Protein AF-A0AA44LE48-F1 (afdb_monomer)

Sequence (69 aa):
MATVRVRKIKHPGGTETFQGAGPYAKEWTDIFIGSGCSDADVEDFNRRIDDWISEREKQGDEVIWVPNY

Mean predicted aligned error: 7.54 Å

pLDDT: mean 71.97, std 8.57, range [47.34, 85.38]

Secondary structure (DSSP, 8-state):
--EEEEEEEEPTTS-EEEEEE-TT-SSPEEE---TT--HHHHHHHHHHHHHHHHHHHHTTPEEEE----

Structure (mmCIF, N/CA/C/O backbone):
data_AF-A0AA44LE48-F1
#
_entry.id   AF-A0AA44LE48-F1
#
loop_
_atom_site.group_PDB
_atom_site.id
_atom_site.type_symbol
_atom_site.label_atom_id
_atom_site.label_alt_id
_atom_site.label_comp_id
_atom_site.label_asym_id
_atom_site.label_entity_id
_atom_site.label_seq_id
_atom_site.pdbx_PDB_ins_code
_atom_site.Cartn_x
_atom_site.Cartn_y
_atom_site.Cartn_z
_atom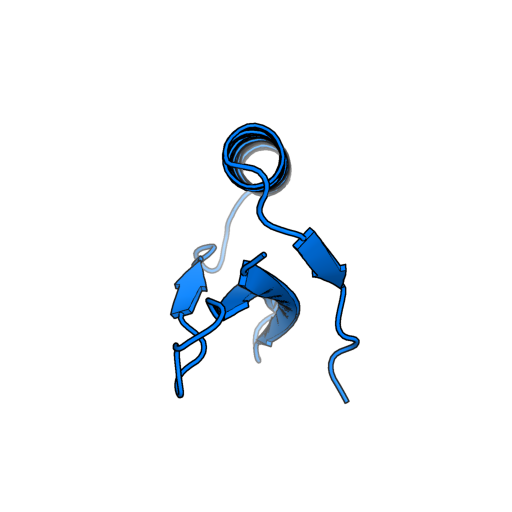_site.occupancy
_atom_site.B_iso_or_equiv
_atom_site.auth_seq_id
_atom_site.auth_comp_id
_atom_site.auth_asym_id
_atom_site.auth_atom_id
_atom_site.pdbx_PDB_model_num
ATOM 1 N N . MET A 1 1 ? -12.854 0.103 15.279 1.00 58.91 1 MET A N 1
ATOM 2 C CA . MET A 1 1 ? -11.552 0.209 14.594 1.00 58.91 1 MET A CA 1
ATOM 3 C C . MET A 1 1 ? -11.740 -0.321 13.191 1.00 58.91 1 MET A C 1
ATOM 5 O O . MET A 1 1 ? -12.468 -1.297 13.034 1.00 58.91 1 MET A O 1
ATOM 9 N N . ALA A 1 2 ? -11.216 0.381 12.196 1.00 65.31 2 ALA A N 1
ATOM 10 C CA . ALA A 1 2 ? -11.430 0.069 10.794 1.00 65.31 2 ALA A CA 1
ATOM 11 C C . ALA A 1 2 ? -10.125 -0.491 10.210 1.00 65.31 2 ALA A C 1
ATOM 13 O O . ALA A 1 2 ? -9.078 0.134 10.321 1.00 65.31 2 ALA A O 1
ATOM 14 N N . THR A 1 3 ? -10.177 -1.690 9.633 1.00 76.06 3 THR A N 1
ATOM 15 C CA . THR A 1 3 ? -8.994 -2.346 9.063 1.00 76.06 3 THR A CA 1
ATOM 16 C C . THR A 1 3 ? -8.836 -1.974 7.591 1.00 76.06 3 THR A C 1
ATOM 18 O O . THR A 1 3 ? -9.731 -2.207 6.778 1.00 76.06 3 THR A O 1
ATOM 21 N N . VAL A 1 4 ? -7.685 -1.421 7.232 1.00 75.88 4 VAL A N 1
ATOM 22 C CA . VAL A 1 4 ? -7.279 -1.107 5.863 1.00 75.88 4 VAL A CA 1
ATOM 23 C C . VAL A 1 4 ? -6.312 -2.184 5.384 1.00 75.88 4 VAL A C 1
ATOM 25 O O . VAL A 1 4 ? -5.324 -2.505 6.036 1.00 75.88 4 VAL A O 1
ATOM 28 N N . ARG A 1 5 ? -6.599 -2.767 4.224 1.00 80.56 5 ARG A N 1
ATOM 29 C CA . ARG A 1 5 ? -5.781 -3.808 3.596 1.00 80.56 5 ARG A CA 1
ATOM 30 C C . ARG A 1 5 ? -4.943 -3.197 2.486 1.00 80.56 5 ARG A C 1
ATOM 32 O O . ARG A 1 5 ? -5.490 -2.466 1.664 1.00 80.56 5 ARG A O 1
ATOM 39 N N . VAL A 1 6 ? -3.657 -3.528 2.424 1.00 80.12 6 VAL A N 1
ATOM 40 C CA . VAL A 1 6 ? -2.740 -3.053 1.377 1.00 80.12 6 VAL A CA 1
ATOM 41 C C . VAL A 1 6 ? -2.029 -4.238 0.731 1.00 80.12 6 VAL A C 1
ATOM 43 O O . VAL A 1 6 ? -1.587 -5.145 1.432 1.00 80.12 6 VAL A O 1
ATOM 46 N N . ARG A 1 7 ? -1.910 -4.255 -0.601 1.00 80.25 7 ARG A N 1
ATOM 47 C CA . ARG A 1 7 ? -1.133 -5.266 -1.340 1.00 80.25 7 ARG A CA 1
ATOM 48 C C . ARG A 1 7 ? -0.345 -4.654 -2.489 1.00 80.25 7 ARG A C 1
ATOM 50 O O . ARG A 1 7 ? -0.767 -3.655 -3.066 1.00 80.25 7 ARG A O 1
ATOM 57 N N . LYS A 1 8 ? 0.764 -5.293 -2.859 1.00 78.06 8 LYS A N 1
ATOM 58 C CA . LYS A 1 8 ? 1.559 -4.947 -4.044 1.00 78.06 8 LYS A CA 1
ATOM 59 C C . LYS A 1 8 ? 1.134 -5.815 -5.230 1.00 78.06 8 LYS A C 1
ATOM 61 O O . LYS A 1 8 ? 1.063 -7.035 -5.101 1.00 78.06 8 LYS A O 1
ATOM 66 N N . ILE A 1 9 ? 0.862 -5.208 -6.378 1.00 73.94 9 ILE A N 1
ATOM 67 C CA . ILE A 1 9 ? 0.484 -5.888 -7.620 1.00 73.94 9 ILE A CA 1
ATOM 68 C C . ILE A 1 9 ? 1.560 -5.675 -8.670 1.00 73.94 9 ILE A C 1
ATOM 70 O O . ILE A 1 9 ? 2.015 -4.560 -8.883 1.00 73.94 9 ILE A O 1
ATOM 74 N N . LYS A 1 10 ? 1.951 -6.747 -9.357 1.00 71.56 10 LYS A N 1
ATOM 75 C CA . LYS A 1 10 ? 2.865 -6.680 -10.495 1.00 71.56 10 LYS A CA 1
ATOM 76 C C . LYS A 1 10 ? 2.073 -6.839 -11.785 1.00 71.56 10 LYS A C 1
ATOM 78 O O . LYS A 1 10 ? 1.345 -7.815 -11.944 1.00 71.56 10 LYS A O 1
ATOM 83 N N . HIS A 1 11 ? 2.225 -5.888 -12.697 1.00 69.38 11 HIS A N 1
ATOM 84 C CA . HIS A 1 11 ? 1.543 -5.871 -13.985 1.00 69.38 11 HIS A CA 1
ATOM 85 C C . HIS A 1 11 ? 2.385 -6.524 -15.084 1.00 69.38 11 HIS A C 1
ATOM 87 O O . HIS A 1 11 ? 3.625 -6.509 -15.025 1.00 69.38 11 HIS A O 1
ATOM 93 N N . PRO A 1 12 ? 1.734 -7.062 -16.132 1.00 62.53 12 PRO A N 1
ATOM 94 C CA . PRO A 1 12 ? 2.416 -7.450 -17.359 1.00 62.53 12 PRO A CA 1
ATOM 95 C C . PRO A 1 12 ? 3.123 -6.221 -17.951 1.00 62.53 12 PRO A C 1
ATOM 97 O O . PRO A 1 12 ? 2.479 -5.217 -18.235 1.00 62.53 12 PRO A O 1
ATOM 100 N N . GLY A 1 13 ? 4.449 -6.279 -18.100 1.00 65.00 13 GLY A N 1
ATOM 101 C CA . GLY A 1 13 ? 5.273 -5.125 -18.503 1.00 65.00 13 GLY A CA 1
ATOM 102 C C . GLY A 1 13 ? 6.258 -4.643 -17.434 1.00 65.00 13 GLY A C 1
ATOM 103 O O . GLY A 1 13 ? 7.051 -3.749 -17.702 1.00 65.00 13 GLY A O 1
ATOM 104 N N . GLY A 1 14 ? 6.256 -5.262 -16.247 1.00 64.56 14 GLY A N 1
ATOM 105 C CA . GLY A 1 14 ? 7.262 -5.023 -15.206 1.00 64.56 14 GLY A CA 1
ATOM 106 C C . GLY A 1 14 ? 6.922 -3.893 -14.237 1.00 64.56 14 GLY A C 1
ATOM 107 O O . GLY A 1 14 ? 7.641 -3.708 -13.262 1.00 64.56 14 GLY A O 1
ATOM 108 N N . THR A 1 15 ? 5.816 -3.185 -14.460 1.00 65.25 15 THR A N 1
ATOM 109 C CA . THR A 1 15 ? 5.309 -2.150 -13.555 1.00 65.25 15 THR A CA 1
ATOM 110 C C . THR A 1 15 ? 4.716 -2.777 -12.299 1.00 65.25 15 THR A C 1
ATOM 112 O O . THR A 1 15 ? 3.986 -3.764 -12.376 1.00 65.25 15 THR A O 1
ATOM 115 N N . GLU A 1 16 ? 5.001 -2.201 -11.139 1.00 68.50 16 GLU A N 1
ATOM 116 C CA . GLU A 1 16 ? 4.397 -2.600 -9.872 1.00 68.50 16 GLU A CA 1
ATOM 117 C C . GLU A 1 16 ? 3.471 -1.480 -9.382 1.00 68.50 16 GLU A C 1
ATOM 119 O O . GLU A 1 16 ? 3.851 -0.316 -9.400 1.00 68.50 16 GLU A O 1
ATOM 124 N N . THR A 1 17 ? 2.250 -1.812 -8.971 1.00 70.81 17 THR A N 1
ATOM 125 C CA . THR A 1 17 ? 1.305 -0.886 -8.333 1.00 70.81 17 THR A CA 1
ATOM 126 C C . THR A 1 17 ? 0.972 -1.362 -6.931 1.00 70.81 17 THR A C 1
ATOM 128 O O . THR A 1 17 ? 1.294 -2.485 -6.536 1.00 70.81 17 THR A O 1
ATOM 131 N N . PHE A 1 18 ? 0.300 -0.512 -6.166 1.00 75.56 18 PHE A N 1
ATOM 132 C CA . PHE A 1 18 ? -0.227 -0.881 -4.862 1.00 75.56 18 PHE A CA 1
ATOM 133 C C . PHE A 1 18 ? -1.736 -0.748 -4.874 1.00 75.56 18 PHE A C 1
ATOM 135 O O . PHE A 1 18 ? -2.291 0.106 -5.557 1.00 75.56 18 PHE A O 1
ATOM 142 N N . GLN A 1 19 ? -2.403 -1.608 -4.122 1.00 77.50 19 GLN A N 1
ATOM 143 C CA . GLN A 1 19 ? -3.841 -1.567 -3.961 1.00 77.50 19 GLN A CA 1
ATOM 144 C C . GLN A 1 19 ? -4.193 -1.426 -2.492 1.00 77.50 19 GLN A C 1
ATOM 146 O O . GLN A 1 19 ? -3.739 -2.220 -1.668 1.00 77.50 19 GLN A O 1
ATOM 151 N N . GLY A 1 20 ? -5.027 -0.434 -2.188 1.00 77.06 20 GLY A N 1
ATOM 152 C CA . GLY A 1 20 ? -5.619 -0.232 -0.872 1.00 77.06 20 GLY A CA 1
ATOM 153 C C . GLY A 1 20 ? -7.097 -0.613 -0.885 1.00 77.06 20 GLY A C 1
ATOM 154 O O . GLY A 1 20 ? -7.832 -0.220 -1.787 1.00 77.06 20 GLY A O 1
ATOM 155 N N . ALA A 1 21 ? -7.551 -1.357 0.117 1.00 78.75 21 ALA A N 1
ATOM 156 C CA . ALA A 1 21 ? -8.965 -1.616 0.357 1.00 78.75 21 ALA A CA 1
ATOM 157 C C . ALA A 1 21 ? -9.315 -1.177 1.777 1.00 78.75 21 ALA A C 1
ATOM 159 O O . ALA A 1 21 ? -8.805 -1.719 2.760 1.00 78.75 21 ALA A O 1
ATOM 160 N N . GLY A 1 22 ? -10.205 -0.192 1.880 1.00 71.00 22 GLY A N 1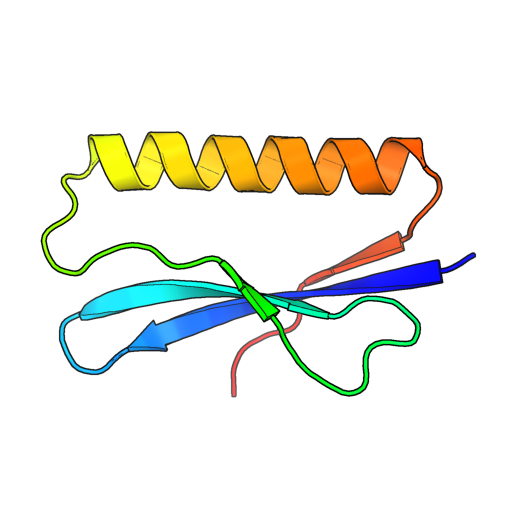
ATOM 161 C CA . GLY A 1 22 ? -10.731 0.257 3.161 1.00 71.00 22 GLY A CA 1
ATOM 162 C C . GLY A 1 22 ? -11.534 -0.826 3.906 1.00 71.00 22 GLY A C 1
ATOM 163 O O . GLY A 1 22 ? -11.883 -1.866 3.332 1.00 71.00 22 GLY A O 1
ATOM 164 N N . PRO A 1 23 ? -11.905 -0.548 5.166 1.00 65.38 23 PRO A N 1
ATOM 165 C CA . PRO A 1 23 ? -12.654 -1.456 6.050 1.00 65.38 23 PRO A CA 1
ATOM 166 C C . PRO A 1 23 ? -13.995 -1.921 5.477 1.00 65.38 23 PRO A C 1
ATOM 168 O O . PRO A 1 23 ? -14.412 -3.055 5.695 1.00 65.38 23 PRO A O 1
ATOM 171 N N . TYR A 1 24 ? -14.658 -1.050 4.717 1.00 66.38 24 TYR A N 1
ATOM 172 C CA . TYR A 1 24 ? -15.963 -1.310 4.103 1.00 66.38 24 TYR A CA 1
ATOM 173 C C . TYR A 1 24 ? -15.891 -1.341 2.575 1.00 66.38 24 TYR A C 1
ATOM 175 O O . TYR A 1 24 ? -16.914 -1.486 1.905 1.00 66.38 24 TYR A O 1
ATOM 183 N N . ALA A 1 25 ? -14.689 -1.192 2.014 1.00 67.12 25 ALA A N 1
ATOM 184 C CA . ALA A 1 25 ? -14.497 -1.250 0.580 1.00 67.12 25 ALA A CA 1
ATOM 185 C C . ALA A 1 25 ? -14.607 -2.711 0.131 1.00 67.12 25 ALA A C 1
ATOM 187 O O . ALA A 1 25 ? -13.845 -3.581 0.567 1.00 67.12 25 ALA A O 1
ATOM 188 N N . LYS A 1 26 ? -15.586 -2.980 -0.738 1.00 62.03 26 LYS A N 1
ATOM 189 C CA . LYS A 1 26 ? -15.686 -4.259 -1.454 1.00 62.03 26 LYS A CA 1
ATOM 190 C C . LYS A 1 26 ? -14.629 -4.379 -2.550 1.00 62.03 26 LYS A C 1
ATOM 192 O O . LYS A 1 26 ? -14.312 -5.488 -2.964 1.00 62.03 26 LYS A O 1
ATOM 197 N N . GLU A 1 27 ? -14.098 -3.246 -2.991 1.00 72.00 27 GLU A N 1
ATOM 198 C CA . GLU A 1 27 ? -13.192 -3.140 -4.123 1.00 72.00 27 GLU A CA 1
ATOM 199 C C . GLU A 1 27 ? -11.830 -2.623 -3.667 1.00 72.00 27 GLU A C 1
ATOM 201 O O . GLU A 1 27 ? -11.715 -1.842 -2.719 1.00 72.00 27 GLU A O 1
ATOM 206 N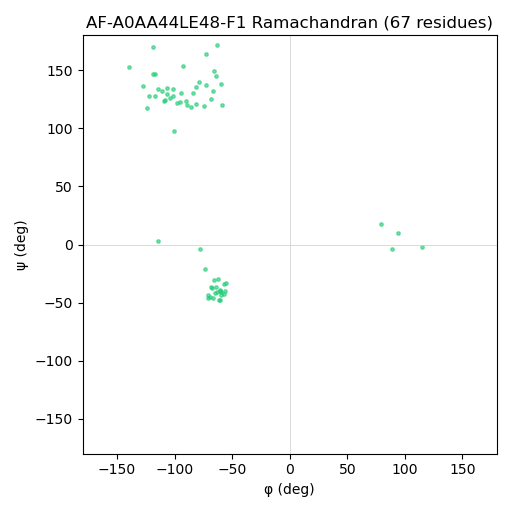 N . TRP A 1 28 ? -10.798 -3.111 -4.343 1.00 77.06 28 TRP A N 1
ATOM 207 C CA . TRP A 1 28 ? -9.438 -2.627 -4.193 1.00 77.06 28 TRP A CA 1
ATOM 208 C C . TRP A 1 28 ? -9.255 -1.407 -5.087 1.00 77.06 28 TRP A C 1
ATOM 210 O O . TRP A 1 28 ? -9.578 -1.466 -6.271 1.00 77.06 28 TRP A O 1
ATOM 220 N N . THR A 1 29 ? -8.718 -0.324 -4.538 1.00 69.50 29 THR A N 1
ATOM 221 C CA . THR A 1 29 ? -8.390 0.870 -5.318 1.00 69.50 29 THR A CA 1
ATOM 222 C C . THR A 1 29 ? -6.928 0.813 -5.724 1.00 69.50 29 THR A C 1
ATOM 224 O O . THR A 1 29 ? -6.052 0.729 -4.861 1.00 69.50 29 THR A O 1
ATOM 227 N N . ASP A 1 30 ? -6.669 0.872 -7.030 1.00 67.38 30 ASP A N 1
ATOM 228 C CA . ASP A 1 30 ? -5.321 0.996 -7.576 1.00 67.38 30 ASP A 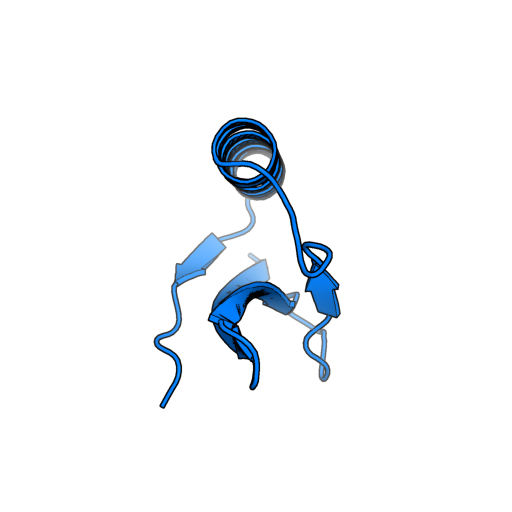CA 1
ATOM 229 C C . ASP A 1 30 ? -4.718 2.364 -7.253 1.00 67.38 30 ASP A C 1
ATOM 231 O O . ASP A 1 30 ? -5.263 3.414 -7.592 1.00 67.38 30 ASP A O 1
ATOM 235 N N . ILE A 1 31 ? -3.543 2.334 -6.637 1.00 66.38 31 ILE A N 1
ATO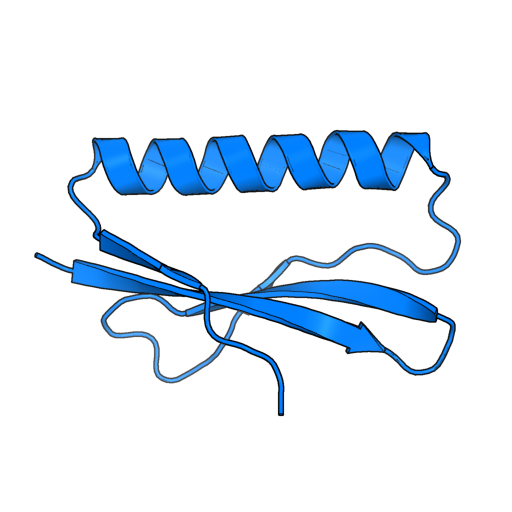M 236 C CA . ILE A 1 31 ? -2.632 3.462 -6.501 1.00 66.38 31 ILE A CA 1
ATOM 237 C C . ILE A 1 31 ? -1.572 3.236 -7.590 1.00 66.38 31 ILE A C 1
ATOM 239 O O . ILE A 1 31 ? -0.693 2.379 -7.465 1.00 66.38 31 ILE A O 1
ATOM 243 N N . P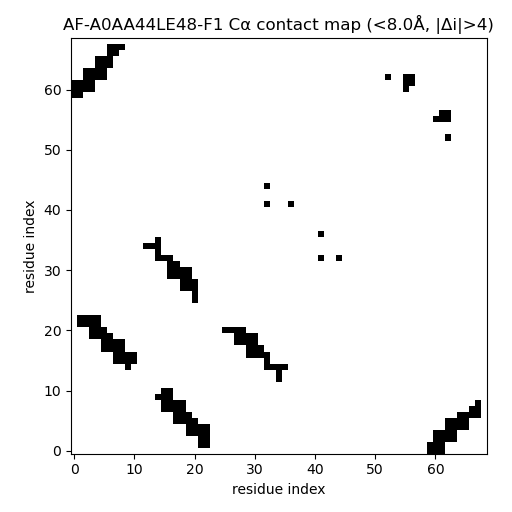HE A 1 32 ? -1.749 3.911 -8.728 1.00 56.03 32 PHE A N 1
ATOM 244 C CA . PHE A 1 32 ? -1.063 3.599 -9.987 1.00 56.03 32 PHE A CA 1
ATOM 245 C C . PHE A 1 32 ? 0.355 4.188 -10.058 1.00 56.03 32 PHE A C 1
ATOM 247 O O . PHE A 1 32 ? 0.537 5.375 -9.795 1.00 56.03 32 PHE A O 1
ATOM 254 N N . ILE A 1 33 ? 1.322 3.385 -10.516 1.00 53.84 33 ILE A N 1
ATOM 255 C CA . ILE A 1 33 ? 2.629 3.827 -11.027 1.00 53.84 33 ILE 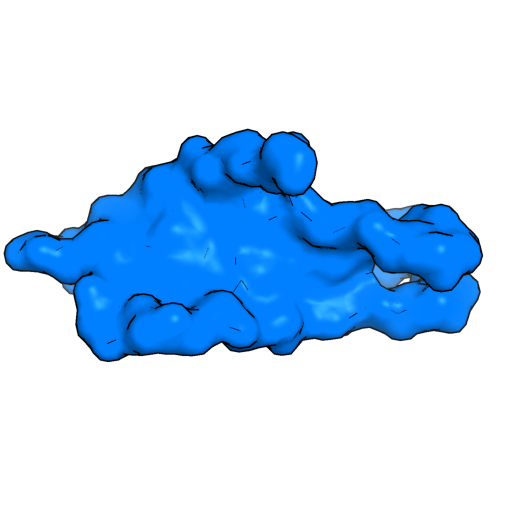A CA 1
ATOM 256 C C . ILE A 1 33 ? 2.583 3.650 -12.547 1.00 53.84 33 ILE A C 1
ATOM 258 O O . ILE A 1 33 ? 2.175 2.596 -13.034 1.00 53.84 33 ILE A O 1
ATOM 262 N N . GLY A 1 34 ? 2.944 4.681 -13.309 1.00 49.25 34 GLY A N 1
ATOM 263 C CA . GLY A 1 34 ? 2.998 4.598 -14.769 1.00 49.25 34 GLY A CA 1
ATOM 264 C C . GLY A 1 34 ? 4.078 3.620 -15.250 1.00 49.25 34 GLY A C 1
ATOM 265 O O . GLY A 1 34 ? 5.120 3.454 -14.621 1.00 49.25 34 GLY A O 1
ATOM 266 N N . SER A 1 35 ? 3.867 2.971 -16.396 1.00 47.34 35 SER A N 1
ATOM 267 C CA . SER A 1 35 ? 4.942 2.217 -17.051 1.00 47.34 35 SER A CA 1
ATOM 268 C C . SER A 1 35 ? 6.032 3.174 -17.549 1.00 47.34 35 SER A C 1
ATOM 270 O O . SER A 1 35 ? 5.709 4.148 -18.228 1.00 47.34 35 SER A O 1
ATOM 272 N N . GLY A 1 36 ? 7.304 2.879 -17.261 1.00 59.12 36 GLY A N 1
ATOM 273 C CA . GLY A 1 36 ? 8.444 3.728 -17.642 1.00 59.12 36 GLY A CA 1
ATOM 274 C C . GLY A 1 36 ? 8.896 4.724 -16.569 1.00 59.12 36 GLY A C 1
ATOM 275 O O . GLY A 1 36 ? 9.711 5.593 -16.866 1.00 59.12 36 GLY A O 1
ATOM 276 N N . CYS A 1 37 ? 8.382 4.604 -15.343 1.00 63.19 37 CYS A N 1
ATOM 277 C CA . CYS A 1 37 ? 8.865 5.357 -14.189 1.00 63.19 37 CYS A CA 1
ATOM 278 C C . CYS A 1 37 ? 10.346 5.069 -13.909 1.00 63.19 37 CYS A C 1
ATOM 280 O O . CYS A 1 37 ? 10.795 3.923 -13.982 1.00 63.19 37 CYS A O 1
ATOM 282 N N . SER A 1 38 ? 11.092 6.126 -13.598 1.00 70.44 38 SER A N 1
ATOM 283 C CA . SER A 1 38 ? 12.479 6.032 -13.149 1.00 70.44 38 SER A CA 1
ATOM 284 C C . SER A 1 38 ? 12.553 5.495 -11.716 1.00 70.44 38 SER A C 1
ATOM 286 O O . SER A 1 38 ? 11.564 5.531 -10.983 1.00 70.44 38 SER A O 1
ATOM 288 N N . ASP A 1 39 ? 13.733 5.050 -11.278 1.00 72.06 39 ASP A N 1
ATOM 289 C CA . ASP A 1 39 ? 13.941 4.611 -9.888 1.00 72.06 39 ASP A CA 1
ATOM 290 C C . ASP A 1 39 ? 13.549 5.703 -8.870 1.00 72.06 39 ASP A C 1
ATOM 292 O O . ASP A 1 39 ? 13.007 5.399 -7.810 1.00 72.06 39 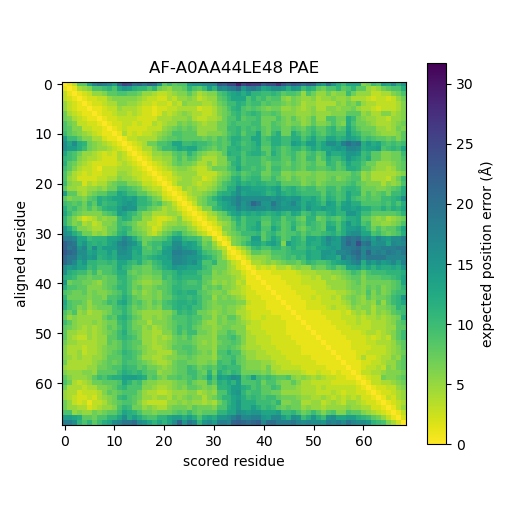ASP A O 1
ATOM 296 N N . ALA A 1 40 ? 13.739 6.980 -9.224 1.00 75.06 40 ALA A N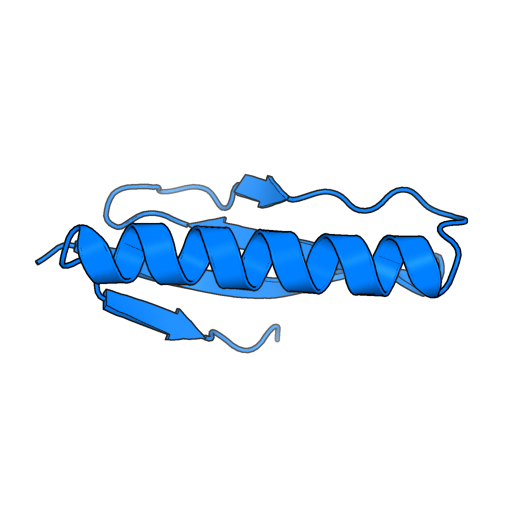 1
ATOM 297 C CA . ALA A 1 40 ? 13.347 8.119 -8.396 1.00 75.06 40 ALA A CA 1
ATOM 298 C C . ALA A 1 40 ? 11.821 8.275 -8.282 1.00 75.06 40 ALA A C 1
ATOM 300 O O . ALA A 1 40 ? 11.319 8.623 -7.214 1.00 75.06 40 ALA A O 1
ATOM 301 N N . ASP A 1 41 ? 11.075 7.991 -9.354 1.00 72.62 41 ASP A N 1
ATOM 302 C CA . ASP A 1 41 ? 9.608 8.003 -9.319 1.00 72.62 41 ASP A CA 1
ATOM 303 C C . ASP A 1 41 ? 9.080 6.867 -8.438 1.00 72.62 41 ASP A C 1
ATOM 305 O O . ASP A 1 41 ? 8.115 7.047 -7.700 1.00 72.62 41 ASP A O 1
ATOM 309 N N . VAL A 1 42 ? 9.731 5.699 -8.481 1.00 70.25 42 VAL A N 1
ATOM 310 C CA . VAL A 1 42 ? 9.398 4.560 -7.614 1.00 70.25 42 VAL A CA 1
ATOM 311 C C . VAL A 1 42 ? 9.668 4.896 -6.144 1.00 70.25 42 VAL A C 1
ATOM 313 O O . VAL A 1 42 ? 8.847 4.581 -5.282 1.00 70.25 42 VAL A O 1
ATOM 316 N N . GLU A 1 43 ? 10.786 5.559 -5.843 1.00 73.75 43 GLU A N 1
ATOM 317 C CA . GLU A 1 43 ? 11.135 5.989 -4.485 1.00 73.75 43 GLU A CA 1
ATOM 318 C C . GLU A 1 43 ? 10.178 7.067 -3.946 1.00 73.75 43 GLU A C 1
ATOM 320 O O . GLU A 1 43 ? 9.667 6.927 -2.831 1.00 73.75 43 GLU A O 1
ATOM 325 N N . ASP A 1 44 ? 9.862 8.096 -4.745 1.00 75.12 44 ASP A N 1
ATOM 326 C CA . ASP A 1 44 ? 8.858 9.112 -4.395 1.00 75.12 44 ASP A CA 1
ATOM 327 C C . ASP A 1 44 ? 7.500 8.471 -4.095 1.00 75.12 44 ASP A C 1
ATOM 329 O O . ASP A 1 44 ? 6.816 8.840 -3.138 1.00 75.12 44 ASP A O 1
ATOM 333 N N . PHE A 1 45 ? 7.130 7.456 -4.873 1.00 70.56 45 PHE A N 1
ATOM 334 C CA . PHE A 1 45 ? 5.862 6.769 -4.710 1.00 70.56 45 PHE A CA 1
ATOM 335 C C . PHE A 1 45 ? 5.801 5.905 -3.451 1.00 70.56 45 PHE A C 1
ATOM 337 O O . PHE A 1 45 ? 4.805 5.955 -2.730 1.00 70.56 45 PHE A O 1
ATOM 344 N N . ASN A 1 46 ? 6.864 5.150 -3.157 1.00 71.88 46 ASN A N 1
ATOM 345 C CA . ASN A 1 46 ? 6.960 4.386 -1.911 1.00 71.88 46 ASN A CA 1
ATOM 346 C C . ASN A 1 46 ? 6.811 5.315 -0.702 1.00 71.88 46 ASN A C 1
ATOM 348 O O . ASN A 1 46 ? 6.021 5.029 0.194 1.00 71.88 46 ASN A O 1
ATOM 352 N N . ARG A 1 47 ? 7.459 6.486 -0.738 1.00 78.56 47 ARG A N 1
ATOM 353 C CA . ARG A 1 47 ? 7.306 7.505 0.305 1.00 78.56 47 ARG A CA 1
ATOM 354 C C . ARG A 1 47 ? 5.860 7.987 0.444 1.00 78.56 47 ARG A C 1
ATOM 356 O O . ARG A 1 47 ? 5.361 8.088 1.556 1.00 78.56 47 ARG A O 1
ATOM 363 N N . ARG A 1 48 ? 5.151 8.234 -0.662 1.00 75.38 48 ARG A N 1
ATOM 364 C CA . ARG A 1 48 ? 3.733 8.645 -0.620 1.00 75.38 48 ARG A CA 1
ATOM 365 C C . ARG A 1 48 ? 2.810 7.560 -0.063 1.00 75.38 48 ARG A C 1
ATOM 367 O O . ARG A 1 48 ? 1.780 7.885 0.524 1.00 75.38 48 ARG A O 1
ATOM 374 N N . ILE A 1 49 ? 3.151 6.286 -0.254 1.00 74.88 49 ILE A N 1
ATOM 375 C CA . ILE A 1 49 ? 2.423 5.166 0.353 1.00 74.88 49 ILE A CA 1
ATOM 376 C C . ILE A 1 49 ? 2.682 5.121 1.853 1.00 74.88 49 ILE A C 1
ATOM 378 O O . ILE A 1 49 ? 1.723 5.000 2.608 1.00 74.88 49 ILE A O 1
ATOM 382 N N . ASP A 1 50 ? 3.935 5.255 2.281 1.00 78.88 50 ASP A N 1
ATOM 383 C CA . ASP A 1 50 ? 4.285 5.306 3.702 1.00 78.88 50 ASP A CA 1
ATOM 384 C C . ASP A 1 50 ? 3.598 6.490 4.396 1.00 78.88 50 ASP A C 1
ATOM 386 O O . ASP A 1 50 ? 3.033 6.330 5.479 1.00 78.88 50 ASP A O 1
ATOM 390 N N . ASP A 1 51 ? 3.549 7.651 3.737 1.00 81.69 51 ASP A N 1
ATOM 391 C CA . ASP A 1 51 ? 2.805 8.820 4.209 1.00 81.69 51 ASP A CA 1
ATOM 392 C C . ASP A 1 51 ? 1.308 8.504 4.346 1.00 81.69 51 ASP A C 1
ATOM 394 O O . ASP A 1 51 ? 0.717 8.758 5.396 1.00 81.69 51 ASP A O 1
ATOM 398 N N . TRP A 1 52 ? 0.696 7.884 3.332 1.00 79.62 52 TRP A N 1
ATOM 399 C CA . TRP A 1 52 ? -0.716 7.497 3.368 1.00 79.62 52 TRP A CA 1
ATOM 400 C C . TRP A 1 52 ? -1.020 6.459 4.460 1.00 79.62 52 TRP A C 1
ATOM 402 O O . TRP A 1 52 ? -2.031 6.574 5.155 1.00 79.62 52 TRP A O 1
ATOM 412 N N . ILE A 1 53 ? -0.149 5.462 4.646 1.00 78.31 53 ILE A N 1
ATOM 413 C CA . ILE A 1 53 ? -0.244 4.475 5.731 1.00 78.31 53 ILE A CA 1
ATOM 414 C C . ILE A 1 53 ? -0.156 5.193 7.078 1.00 78.31 53 ILE A C 1
ATOM 416 O O . ILE A 1 53 ? -1.025 5.002 7.926 1.00 78.31 53 ILE A O 1
ATOM 420 N N . SER A 1 54 ? 0.821 6.084 7.247 1.00 83.69 54 SER A N 1
ATOM 421 C CA . SER A 1 54 ? 0.986 6.872 8.469 1.00 83.69 54 SER A CA 1
ATOM 422 C C . SER A 1 54 ? -0.237 7.749 8.759 1.00 83.69 54 SER A C 1
ATOM 424 O O . SER A 1 54 ? -0.661 7.872 9.909 1.00 83.69 54 SER A O 1
ATOM 426 N N . GLU A 1 55 ? -0.855 8.349 7.738 1.00 83.31 55 GLU A N 1
ATOM 427 C CA . GLU A 1 55 ? -2.104 9.103 7.889 1.00 83.31 55 GLU A CA 1
ATOM 428 C C . GLU A 1 55 ? -3.276 8.223 8.339 1.00 83.31 55 GLU A C 1
ATOM 430 O O . GLU A 1 55 ? -4.102 8.679 9.134 1.00 83.31 55 GLU A O 1
ATOM 435 N N . ARG A 1 56 ? -3.351 6.974 7.864 1.00 79.94 56 ARG A N 1
ATOM 436 C CA . ARG A 1 56 ? -4.361 5.992 8.291 1.00 79.94 56 ARG A CA 1
ATOM 437 C C . ARG A 1 56 ? -4.138 5.537 9.727 1.00 79.94 56 ARG A C 1
ATOM 439 O O . ARG A 1 56 ? -5.069 5.574 10.529 1.00 79.94 56 ARG A O 1
ATOM 446 N N . GLU A 1 57 ? -2.903 5.225 10.092 1.00 80.94 57 GLU A N 1
ATOM 447 C CA . GLU A 1 57 ? -2.552 4.860 11.467 1.00 80.94 57 GLU A CA 1
ATOM 448 C C . GLU A 1 57 ? -2.855 6.000 12.454 1.00 80.94 57 GLU A C 1
ATOM 450 O O . GLU A 1 57 ? -3.418 5.762 13.522 1.00 80.94 57 GLU A O 1
ATOM 455 N N . LYS A 1 58 ? -2.586 7.263 12.082 1.00 85.38 58 LYS A N 1
ATOM 456 C CA . LYS A 1 58 ? -2.960 8.448 12.886 1.00 85.38 58 LYS A CA 1
ATOM 457 C C . LYS A 1 58 ? -4.472 8.596 13.078 1.00 85.38 58 LYS A C 1
ATOM 459 O O . LYS A 1 58 ? -4.902 9.142 14.091 1.00 85.38 58 LYS A O 1
ATOM 464 N N . GLN A 1 59 ? -5.276 8.123 12.126 1.00 78.75 59 GLN A N 1
ATOM 465 C CA . GLN A 1 59 ? -6.740 8.079 12.228 1.00 78.75 59 GLN A CA 1
ATOM 466 C C . GLN A 1 59 ? -7.238 6.908 13.096 1.00 78.75 59 GLN A C 1
ATOM 468 O O . GLN A 1 59 ? -8.434 6.818 13.372 1.00 78.75 59 GLN A O 1
ATOM 473 N N . GLY A 1 60 ? -6.334 6.042 13.569 1.00 77.88 60 GLY A N 1
ATOM 474 C CA . GLY A 1 60 ? -6.663 4.843 14.337 1.00 77.88 60 GLY A CA 1
ATOM 475 C C . GLY A 1 60 ? -7.136 3.677 13.468 1.00 77.88 60 GLY A C 1
ATOM 476 O O . GLY A 1 60 ? -7.774 2.755 13.988 1.00 77.88 60 GLY A O 1
ATOM 477 N N . ASP A 1 61 ? -6.860 3.727 12.161 1.00 78.44 61 ASP A N 1
ATOM 478 C CA . ASP A 1 61 ? -7.080 2.604 11.256 1.00 78.44 61 ASP A CA 1
ATOM 479 C C . ASP A 1 61 ? -5.940 1.585 11.406 1.00 78.44 61 ASP A C 1
ATOM 481 O O . ASP A 1 61 ? -4.768 1.937 11.527 1.00 78.44 61 ASP A O 1
ATOM 485 N N . GLU A 1 62 ? -6.287 0.302 11.378 1.00 78.94 62 GLU A N 1
ATOM 486 C CA . GLU A 1 62 ? -5.317 -0.791 11.418 1.00 78.94 62 GLU A CA 1
ATOM 487 C C . GLU A 1 62 ? -4.898 -1.142 9.989 1.00 78.94 62 GLU A C 1
ATOM 489 O O . GLU A 1 62 ? -5.747 -1.523 9.181 1.00 78.94 62 GLU A O 1
ATOM 494 N N . VAL A 1 63 ? -3.609 -1.031 9.662 1.00 79.38 63 VAL A N 1
ATOM 495 C CA . VAL A 1 63 ? -3.096 -1.338 8.319 1.00 79.38 63 VAL A CA 1
ATOM 496 C C . VAL A 1 63 ? -2.506 -2.747 8.286 1.00 79.38 63 VAL A C 1
ATOM 498 O O . VAL A 1 63 ? -1.566 -3.056 9.013 1.00 79.38 63 VAL A O 1
ATOM 501 N N . ILE A 1 64 ? -3.032 -3.606 7.407 1.00 81.75 64 ILE A N 1
ATOM 502 C CA . ILE A 1 64 ? -2.533 -4.972 7.201 1.00 81.75 64 ILE A CA 1
ATOM 503 C C . ILE A 1 64 ? -1.993 -5.173 5.783 1.00 81.75 64 ILE A C 1
ATOM 505 O O . ILE A 1 64 ? -2.678 -4.919 4.788 1.00 81.75 64 ILE A O 1
ATOM 509 N N . TRP A 1 65 ? -0.763 -5.681 5.697 1.00 81.25 65 TRP A N 1
ATOM 510 C CA . TRP A 1 65 ? -0.138 -6.083 4.440 1.00 81.25 65 TRP A CA 1
ATOM 511 C C . TRP A 1 65 ? -0.618 -7.471 4.032 1.00 81.25 65 TRP A C 1
ATOM 513 O O . TRP A 1 65 ? -0.435 -8.450 4.755 1.00 81.25 65 TRP A O 1
ATOM 523 N N . VAL A 1 66 ? -1.232 -7.554 2.857 1.00 81.12 66 VAL A N 1
ATOM 524 C CA . VAL A 1 66 ? -1.785 -8.791 2.313 1.00 81.12 66 VAL A CA 1
ATOM 525 C C . VAL A 1 66 ? -0.909 -9.240 1.140 1.00 81.12 66 VAL A C 1
ATOM 527 O O . VAL A 1 66 ? -0.718 -8.461 0.201 1.00 81.12 66 VAL A O 1
ATOM 530 N N . PRO A 1 67 ? -0.353 -10.464 1.158 1.00 72.50 67 PRO A N 1
ATOM 531 C CA . PRO A 1 67 ? 0.414 -10.974 0.030 1.00 72.50 67 PRO A CA 1
ATOM 532 C C . PRO A 1 67 ? -0.474 -11.123 -1.211 1.00 72.50 67 PRO A C 1
ATOM 534 O O . PRO A 1 67 ? -1.657 -11.456 -1.116 1.00 72.50 67 PRO A O 1
ATOM 537 N N . ASN A 1 68 ? 0.107 -10.861 -2.379 1.00 65.19 68 ASN A N 1
ATOM 538 C CA . ASN A 1 68 ? -0.539 -11.114 -3.661 1.00 65.19 68 ASN A CA 1
ATOM 539 C C . ASN A 1 68 ? -0.268 -12.577 -4.051 1.00 65.19 68 ASN A C 1
ATOM 541 O O . ASN A 1 68 ? 0.901 -12.954 -4.150 1.00 65.19 68 ASN A O 1
ATOM 545 N N . TYR A 1 69 ? -1.324 -13.384 -4.191 1.00 49.56 69 TYR A N 1
ATOM 546 C CA . TYR A 1 69 ? -1.263 -14.792 -4.613 1.00 49.56 69 TYR A CA 1
ATOM 547 C C . TYR A 1 69 ? -1.544 -14.924 -6.106 1.00 49.56 69 TYR A C 1
ATOM 549 O O . TYR A 1 69 ? -2.477 -14.233 -6.579 1.00 49.56 69 TYR A O 1
#

Solvent-accessible surface area (backbone atoms only — not comparable to full-atom values): 4053 Å² total; per-residue (Å²): 128,43,50,32,39,36,32,65,44,78,46,97,88,79,34,58,34,38,31,45,22,51,65,83,48,93,55,72,44,78,50,81,54,67,82,87,63,50,74,66,53,53,50,55,47,52,50,52,48,53,51,51,50,51,55,37,46,74,72,56,32,46,79,42,84,45,86,72,129

Organism: Citrobacter braakii (NCBI:txid57706)

Foldseek 3Di:
DKEKEKEWDADDQGFIWMWIATRPRPDTDTPDDDRPDDPVSVVVSVVVVVVVVVVCVVVVYHYDYDYDD

Radius of gyration: 12.61 Å; Cα contacts (8 Å, |Δi|>4): 96; chains: 1; bounding box: 30×24×33 Å

Nearest PDB structures (foldseek):
  5ux0-assembly1_A  TM=3.470E-01  e=6.566E-01  Marinitoga piezophila
  8stv-assembly1_B  TM=4.070E-01  e=2.042E+00  Human immunodeficiency virus 1
  3dob-assembly1_A  TM=4.054E-01  e=3.259E+00  Caenorhabditis elegans
  6qbz-assembly1_A  TM=3.798E-01  e=3.724E+00  Staphylococcus aureus